Protein AF-A0A5E4D2E0-F1 (afdb_monomer_lite)

Structure (mmCIF, N/CA/C/O backbone):
data_AF-A0A5E4D2E0-F1
#
_entry.id   AF-A0A5E4D2E0-F1
#
loop_
_atom_site.group_PDB
_atom_site.id
_atom_site.type_symbol
_atom_site.label_atom_id
_atom_site.label_alt_id
_atom_site.label_comp_id
_atom_site.label_asym_id
_atom_site.label_entity_id
_atom_site.label_seq_id
_atom_site.pdbx_PDB_ins_code
_atom_site.Cartn_x
_atom_site.Cartn_y
_atom_site.Cartn_z
_atom_site.occupancy
_atom_site.B_iso_or_equiv
_atom_site.auth_seq_id
_atom_site.auth_comp_id
_atom_site.auth_asym_id
_atom_site.auth_atom_id
_atom_site.pdbx_PDB_model_num
ATOM 1 N N . MET A 1 1 ? 2.949 21.584 3.811 1.00 30.19 1 MET A N 1
ATOM 2 C CA . MET A 1 1 ? 1.791 20.760 3.405 1.00 30.19 1 MET A CA 1
ATOM 3 C C . MET A 1 1 ? 2.118 19.321 3.761 1.00 30.19 1 MET A C 1
ATOM 5 O O . MET A 1 1 ? 3.052 18.773 3.193 1.00 30.19 1 MET A O 1
ATOM 9 N N . CYS A 1 2 ? 1.473 18.776 4.795 1.00 32.41 2 CYS A N 1
ATOM 10 C CA . CYS A 1 2 ? 1.727 17.416 5.268 1.00 32.41 2 CYS A CA 1
ATOM 11 C C . CYS A 1 2 ? 0.912 16.450 4.400 1.00 32.41 2 CYS A C 1
ATOM 13 O O . CYS A 1 2 ? -0.289 16.629 4.218 1.00 32.41 2 CYS A O 1
ATOM 15 N N . HIS A 1 3 ? 1.587 15.494 3.782 1.00 46.28 3 HIS A N 1
ATOM 16 C CA . HIS A 1 3 ? 1.021 14.601 2.785 1.00 46.28 3 HIS A CA 1
ATOM 17 C C . HIS A 1 3 ? 0.510 13.334 3.490 1.00 46.28 3 HIS A C 1
ATOM 19 O O . HIS A 1 3 ? 1.278 12.422 3.776 1.00 46.28 3 HIS A O 1
ATOM 25 N N . GLN A 1 4 ? -0.780 13.315 3.816 1.00 52.88 4 GLN A N 1
ATOM 26 C CA . GLN A 1 4 ? -1.454 12.281 4.610 1.00 52.88 4 GLN A CA 1
ATOM 27 C C . GLN A 1 4 ? -2.317 11.372 3.711 1.00 52.88 4 GLN A C 1
ATOM 29 O O . GLN A 1 4 ? -2.907 11.863 2.743 1.00 52.88 4 GLN A O 1
ATOM 34 N N . LEU A 1 5 ? -2.374 10.062 3.993 1.00 51.44 5 LEU A N 1
ATOM 35 C CA . LEU A 1 5 ? -3.279 9.107 3.341 1.00 51.44 5 LEU A CA 1
ATOM 36 C C . LEU A 1 5 ? -4.351 8.680 4.353 1.00 51.44 5 LEU A C 1
ATOM 38 O O . LEU A 1 5 ? -4.153 7.799 5.185 1.00 51.44 5 LEU A O 1
ATOM 42 N N . LEU A 1 6 ? -5.491 9.361 4.304 1.00 54.00 6 LEU A N 1
ATOM 43 C CA . LEU A 1 6 ? -6.639 9.051 5.147 1.00 54.00 6 LEU A CA 1
ATOM 44 C C . LEU A 1 6 ? -7.406 7.863 4.550 1.00 54.00 6 LEU A C 1
ATOM 46 O O . LEU A 1 6 ? -7.863 7.960 3.411 1.00 54.00 6 LEU A O 1
ATOM 50 N N . ILE A 1 7 ? -7.562 6.769 5.301 1.00 53.91 7 ILE A N 1
ATOM 51 C CA . ILE A 1 7 ? -8.455 5.673 4.908 1.00 53.91 7 ILE A CA 1
ATOM 52 C C . ILE A 1 7 ? -9.858 6.054 5.394 1.00 53.91 7 ILE A C 1
ATOM 54 O O . ILE A 1 7 ? -10.156 5.972 6.584 1.00 53.91 7 ILE A O 1
ATOM 58 N N . HIS A 1 8 ? -10.690 6.558 4.480 1.00 46.78 8 HIS A N 1
ATOM 59 C CA . HIS A 1 8 ? -12.103 6.869 4.741 1.00 46.78 8 HIS A CA 1
ATOM 60 C C . HIS A 1 8 ? -12.941 5.589 4.885 1.00 46.78 8 HIS A C 1
ATOM 62 O O . HIS A 1 8 ? -12.574 4.552 4.335 1.00 46.78 8 HIS A O 1
ATOM 68 N N . ARG A 1 9 ? -14.090 5.684 5.573 1.00 43.62 9 ARG A N 1
ATOM 69 C CA . ARG A 1 9 ? -15.147 4.659 5.485 1.00 43.62 9 ARG A CA 1
ATOM 70 C C . ARG A 1 9 ? -15.641 4.571 4.039 1.00 43.62 9 ARG A C 1
ATOM 72 O O . ARG A 1 9 ? -15.845 5.609 3.409 1.00 43.62 9 ARG A O 1
ATOM 79 N N . LEU A 1 10 ? -15.877 3.361 3.535 1.00 40.47 10 LEU A N 1
ATOM 80 C CA . LEU A 1 10 ? -16.512 3.159 2.226 1.00 40.47 10 LEU A CA 1
ATOM 81 C C . LEU A 1 10 ? -18.035 3.385 2.269 1.00 40.47 10 LEU A C 1
ATOM 83 O O . LEU A 1 10 ? -18.680 3.484 1.227 1.00 40.47 10 LEU A O 1
ATOM 87 N N . ASP A 1 11 ? -18.592 3.538 3.465 1.00 35.16 11 ASP A N 1
ATOM 88 C CA . ASP A 1 11 ? -20.017 3.569 3.727 1.00 35.16 11 ASP A CA 1
ATOM 89 C C . ASP A 1 11 ? -20.356 4.487 4.924 1.00 35.16 11 ASP A C 1
ATOM 91 O O . ASP A 1 11 ? -20.121 4.196 6.098 1.00 35.16 11 ASP A O 1
ATOM 95 N N . ASP A 1 12 ? -21.006 5.598 4.572 1.00 41.19 12 ASP A N 1
ATOM 96 C CA . ASP A 1 12 ? -22.090 6.253 5.315 1.00 41.19 12 ASP A CA 1
ATOM 97 C C . ASP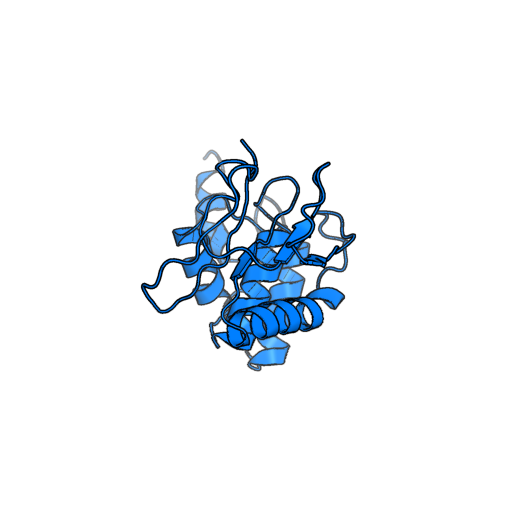 A 1 12 ? -21.846 7.548 6.127 1.00 41.19 12 ASP A C 1
ATOM 99 O O . ASP A 1 12 ? -20.766 7.893 6.604 1.00 41.19 12 ASP A O 1
ATOM 103 N N . SER A 1 13 ? -22.953 8.283 6.245 1.00 33.31 13 SER A N 1
ATOM 104 C CA . SER A 1 13 ? -23.116 9.734 6.119 1.00 33.31 13 SER A CA 1
ATOM 105 C C . SER A 1 13 ? -23.420 10.453 7.447 1.00 33.31 13 SER A C 1
ATOM 107 O O . SER A 1 13 ? -24.126 11.462 7.463 1.00 33.31 13 SER A O 1
ATOM 109 N N . THR A 1 14 ? -22.944 9.948 8.587 1.00 30.62 14 THR A N 1
ATOM 110 C CA . THR A 1 14 ? -23.304 10.486 9.917 1.00 30.62 14 THR A CA 1
ATOM 111 C C . THR A 1 14 ? -22.158 11.272 10.574 1.00 30.62 14 THR A C 1
ATOM 113 O O . THR A 1 14 ? -21.076 10.708 10.742 1.00 30.62 14 THR A O 1
ATOM 116 N N . PRO A 1 15 ? -22.366 12.539 10.993 1.00 29.84 15 PRO A N 1
ATOM 117 C CA . PRO A 1 15 ? -21.316 13.369 11.583 1.00 29.84 15 PRO A CA 1
ATOM 118 C C . PRO A 1 15 ? -21.070 13.048 13.068 1.00 29.84 15 PRO A C 1
ATOM 120 O O . PRO A 1 15 ? -22.007 12.980 13.862 1.00 29.84 15 PRO A O 1
ATOM 123 N N . VAL A 1 16 ? -19.797 12.919 13.451 1.00 37.09 16 VAL A N 1
ATOM 124 C CA . VAL A 1 16 ? -19.327 12.833 14.845 1.00 37.09 16 VAL A CA 1
ATOM 125 C C . VAL A 1 16 ? -18.612 14.145 15.201 1.00 37.09 16 VAL A C 1
ATOM 127 O O . VAL A 1 16 ? -17.871 14.699 14.390 1.00 37.09 16 VAL A O 1
ATOM 130 N N . HIS A 1 17 ? -18.879 14.690 16.390 1.00 32.59 17 HIS A N 1
ATOM 131 C CA . HIS A 1 17 ? -18.356 15.985 16.846 1.00 32.59 17 HIS A CA 1
ATOM 132 C C . HIS A 1 17 ? -16.883 15.895 17.288 1.00 32.59 17 HIS A C 1
ATOM 134 O O . HIS A 1 17 ? -16.560 15.080 18.147 1.00 32.59 17 HIS A O 1
ATOM 140 N N . LEU A 1 18 ? -16.014 16.779 16.770 1.00 37.34 18 LEU A N 1
ATOM 141 C CA . LEU A 1 18 ? -14.628 16.955 17.239 1.00 37.34 18 LEU A CA 1
ATOM 142 C C . LEU A 1 18 ? -14.470 18.147 18.208 1.00 37.34 18 LEU A C 1
ATOM 144 O O . LEU A 1 18 ? -15.172 19.153 18.056 1.00 37.34 18 LEU A O 1
ATOM 148 N N . PRO A 1 19 ? -13.496 18.094 19.139 1.00 37.34 19 PRO A N 1
ATOM 149 C CA . PRO A 1 19 ? -13.071 19.239 19.943 1.00 37.34 19 PRO A CA 1
ATOM 150 C C . PRO A 1 19 ? -12.262 20.270 19.127 1.00 37.34 19 PRO A C 1
ATOM 152 O O . PRO A 1 19 ? -11.568 19.954 18.161 1.00 37.34 19 PRO A O 1
ATOM 155 N N . SER A 1 20 ? -12.338 21.539 19.533 1.00 38.53 20 SER A N 1
ATOM 156 C CA . SER A 1 20 ? -11.907 22.726 18.771 1.00 38.53 20 SER A CA 1
ATOM 157 C C . SER A 1 20 ? -10.389 22.947 18.628 1.00 38.53 20 SER A C 1
ATOM 159 O O . SER A 1 20 ? -9.978 23.976 18.096 1.00 38.53 20 SER A O 1
ATOM 161 N N . SER A 1 21 ? -9.547 22.037 19.122 1.00 40.22 21 SER A N 1
ATOM 162 C CA . SER A 1 21 ? -8.078 22.169 19.180 1.00 40.22 21 SER A CA 1
ATOM 163 C C . SER A 1 21 ? -7.325 21.370 18.105 1.00 40.22 21 SER A C 1
ATOM 165 O O . SER A 1 21 ? -6.094 21.395 18.055 1.00 40.22 21 SER A O 1
ATOM 167 N N . VAL A 1 22 ? -8.049 20.664 17.237 1.00 44.59 22 VAL A N 1
ATOM 168 C CA . VAL A 1 22 ? -7.482 19.776 16.221 1.00 44.59 22 VAL A CA 1
ATOM 169 C C . VAL A 1 22 ? -7.120 20.570 14.945 1.00 44.59 22 VAL A C 1
ATOM 171 O O . VAL A 1 22 ? -7.965 21.312 14.442 1.00 44.59 22 VAL A O 1
ATOM 174 N N . PRO A 1 23 ? -5.894 20.452 14.389 1.00 46.16 23 PRO A N 1
ATOM 175 C CA . PRO A 1 23 ? -5.491 21.095 13.139 1.00 46.16 23 PRO A CA 1
ATOM 176 C C . PRO A 1 23 ? -6.442 20.721 12.001 1.00 46.16 23 PRO A C 1
ATOM 178 O O . PRO A 1 23 ? -6.836 19.565 11.904 1.00 46.16 23 PRO A O 1
ATOM 181 N N . ALA A 1 24 ? -6.726 21.647 11.080 1.00 45.44 24 ALA A N 1
ATOM 182 C CA . ALA A 1 24 ? -7.704 21.471 9.993 1.00 45.44 24 ALA A CA 1
ATOM 183 C C . ALA A 1 24 ? -7.562 20.171 9.158 1.00 45.44 24 ALA A C 1
ATOM 185 O O . ALA A 1 24 ? -8.539 19.711 8.575 1.00 45.44 24 ALA A O 1
ATOM 186 N N . ALA A 1 25 ? -6.366 19.566 9.108 1.00 46.19 25 ALA A N 1
ATOM 187 C CA . ALA A 1 25 ? -6.107 18.280 8.445 1.00 46.19 25 ALA A CA 1
ATOM 188 C C . ALA A 1 25 ? -6.637 17.057 9.225 1.00 46.19 25 ALA A C 1
ATOM 190 O O . ALA A 1 25 ? -7.037 16.068 8.621 1.00 46.19 25 ALA A O 1
ATOM 191 N N . LEU A 1 26 ? -6.667 17.149 10.555 1.00 47.69 26 LEU A N 1
ATOM 192 C CA . LEU A 1 26 ? -7.255 16.177 11.477 1.00 47.69 26 LEU A CA 1
ATOM 193 C C . LEU A 1 26 ? -8.703 16.551 11.855 1.00 47.69 26 LEU A C 1
ATOM 195 O O . LEU A 1 26 ? -9.394 15.755 12.475 1.00 47.69 26 LEU A O 1
ATOM 199 N N . SER A 1 27 ? -9.201 17.726 11.442 1.00 41.69 27 SER A N 1
ATOM 200 C CA . SER A 1 27 ? -10.605 18.143 11.605 1.00 41.69 27 SER A CA 1
ATOM 201 C C .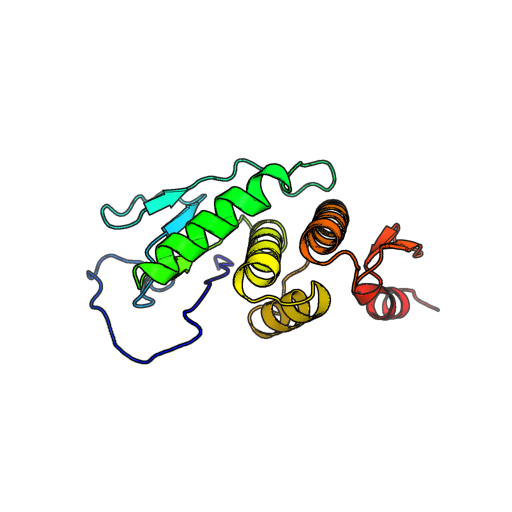 SER A 1 27 ? -11.600 17.369 10.719 1.00 41.69 27 SER A C 1
ATOM 203 O O . SER A 1 27 ? -12.751 17.780 10.580 1.00 41.69 27 SER A O 1
ATOM 205 N N . GLN A 1 28 ? -11.174 16.263 10.098 1.00 42.41 28 GLN A N 1
ATOM 206 C CA . GLN A 1 28 ? -12.066 15.318 9.431 1.00 42.41 28 GLN A CA 1
ATOM 207 C C . GLN A 1 28 ? -12.750 14.456 10.514 1.00 42.41 28 GLN A C 1
ATOM 209 O O . GLN A 1 28 ? -12.050 13.925 11.376 1.00 42.41 28 GLN A O 1
ATOM 214 N N . PRO A 1 29 ? -14.087 14.306 10.492 1.00 37.94 29 PRO A N 1
ATOM 215 C CA . PRO A 1 29 ? -14.906 13.848 11.623 1.00 37.94 29 PRO A CA 1
ATOM 216 C C . PRO A 1 29 ? -14.738 12.390 12.096 1.00 37.94 29 PRO A C 1
ATOM 218 O O . PRO A 1 29 ? -15.630 11.863 12.751 1.00 37.94 29 PRO A O 1
ATOM 221 N N . SER A 1 30 ? -13.636 11.707 11.779 1.00 46.34 30 SER A N 1
ATOM 222 C CA . SER A 1 30 ? -13.556 10.251 11.938 1.00 46.34 30 SER A CA 1
ATOM 223 C C . SER A 1 30 ? -12.182 9.663 12.310 1.00 46.34 30 SER A C 1
ATOM 225 O O . SER A 1 30 ? -12.127 8.482 12.636 1.00 46.34 30 SER A O 1
ATOM 227 N N . VAL A 1 31 ? -11.076 10.417 12.365 1.00 49.69 31 VAL A N 1
ATOM 228 C CA . VAL A 1 31 ? -9.742 9.822 12.637 1.00 49.69 31 VAL A CA 1
ATOM 229 C C . VAL A 1 31 ? -9.610 9.308 14.084 1.00 49.69 31 VAL A C 1
ATOM 231 O O . VAL A 1 31 ? -9.580 10.082 15.029 1.00 49.69 31 VAL A O 1
ATOM 234 N N . THR A 1 32 ? -9.503 7.992 14.251 1.00 48.62 32 THR A N 1
ATOM 235 C CA . THR A 1 32 ? -9.376 7.230 15.510 1.00 48.62 32 THR A CA 1
ATOM 236 C C . THR A 1 32 ? -7.968 6.658 15.720 1.00 48.62 32 THR A C 1
ATOM 238 O O . THR A 1 32 ? -7.559 6.451 16.862 1.00 48.62 32 THR A O 1
ATOM 241 N N . SER A 1 33 ? -7.193 6.431 14.650 1.00 45.12 33 SER A N 1
ATOM 242 C CA . SER A 1 33 ? -5.790 6.014 14.774 1.00 45.12 33 SER A CA 1
ATOM 243 C C . SER A 1 33 ? -4.862 6.735 13.799 1.00 45.12 33 SER A C 1
ATOM 245 O O . SER A 1 33 ? -5.215 6.909 12.636 1.00 45.12 33 SER A O 1
ATOM 247 N N . VAL A 1 34 ? -3.690 7.170 14.272 1.00 49.78 34 VAL A N 1
ATOM 248 C CA . VAL A 1 34 ? -2.661 7.853 13.469 1.00 49.78 34 VAL A CA 1
ATOM 249 C C . VAL A 1 34 ? -1.353 7.067 13.553 1.00 49.78 34 VAL A C 1
ATOM 251 O O . VAL A 1 34 ? -0.848 6.808 14.647 1.00 49.78 34 VAL A O 1
ATOM 254 N N . LEU A 1 35 ? -0.792 6.696 12.397 1.00 51.16 35 LEU A N 1
ATOM 255 C CA . LEU A 1 35 ? 0.532 6.073 12.323 1.00 51.16 35 LEU A CA 1
ATOM 256 C C . LEU A 1 35 ? 1.616 7.152 12.188 1.00 51.16 35 LEU A C 1
ATOM 258 O O . LEU A 1 35 ? 1.789 7.691 11.096 1.00 51.16 35 LEU A O 1
ATOM 262 N N . GLU A 1 36 ? 2.278 7.523 13.292 1.00 49.50 36 GLU A N 1
ATOM 263 C CA . GLU A 1 36 ? 2.847 8.874 13.426 1.00 49.50 36 GLU A CA 1
ATOM 264 C C . GLU A 1 36 ? 4.355 9.063 13.216 1.00 49.50 36 GLU A C 1
ATOM 266 O O . GLU A 1 36 ? 5.176 8.270 13.671 1.00 49.50 36 GLU A O 1
ATOM 271 N N . VAL A 1 37 ? 4.681 10.239 12.662 1.00 39.19 37 VAL A N 1
ATOM 272 C CA . VAL A 1 37 ? 5.775 11.128 13.106 1.00 39.19 37 VAL A CA 1
ATOM 273 C C . VAL A 1 37 ? 5.277 12.590 13.043 1.00 39.19 37 VAL A C 1
ATOM 275 O O . VAL A 1 37 ? 5.434 13.215 11.995 1.00 39.19 37 VAL A O 1
ATOM 278 N N . VAL A 1 38 ? 4.674 13.146 14.112 1.00 41.06 38 VAL A N 1
ATOM 279 C CA . VAL A 1 38 ? 4.513 14.604 14.361 1.00 41.06 38 VAL A CA 1
ATOM 280 C C . VAL A 1 38 ? 4.434 14.891 15.881 1.00 41.06 38 VAL A C 1
ATOM 282 O O . VAL A 1 38 ? 4.094 14.050 16.690 1.00 41.06 38 VAL A O 1
ATOM 285 N N . ASN A 1 39 ? 4.829 16.102 16.275 1.00 37.41 39 ASN A N 1
ATOM 286 C CA . ASN A 1 39 ? 5.137 16.587 17.629 1.00 37.41 39 ASN A CA 1
ATOM 287 C C . ASN A 1 39 ? 3.927 16.904 18.554 1.00 37.41 39 ASN A C 1
ATOM 289 O O . ASN A 1 39 ? 4.060 17.751 19.440 1.00 37.41 39 ASN A O 1
ATOM 293 N N . ALA A 1 40 ? 2.748 16.297 18.367 1.00 46.72 40 ALA A N 1
ATOM 294 C CA . ALA A 1 40 ? 1.577 16.579 19.211 1.00 46.72 40 ALA A CA 1
ATOM 295 C C . ALA A 1 40 ? 0.702 15.335 19.436 1.00 46.72 40 ALA A C 1
ATOM 297 O O . ALA A 1 40 ? 0.030 14.861 18.523 1.00 46.72 40 ALA A O 1
ATOM 298 N N . ILE A 1 41 ? 0.678 14.855 20.682 1.00 54.09 41 ILE A N 1
ATOM 299 C CA . ILE A 1 41 ? -0.189 13.759 21.125 1.00 54.09 41 ILE A CA 1
ATOM 300 C C . ILE A 1 41 ? -1.544 14.355 21.529 1.00 54.09 41 ILE A C 1
ATOM 302 O O . ILE A 1 41 ? -1.602 15.208 22.416 1.00 54.09 41 ILE A O 1
ATOM 306 N N . TYR A 1 42 ? -2.624 13.914 20.888 1.00 62.84 42 TYR A N 1
ATOM 307 C CA . TYR A 1 42 ? -4.002 14.205 21.288 1.00 62.84 42 TYR A CA 1
ATOM 308 C C . TYR A 1 42 ? -4.518 13.059 22.166 1.00 62.84 42 TYR A C 1
ATOM 310 O O . TYR A 1 42 ? -4.374 11.898 21.791 1.00 62.84 42 TYR A O 1
ATOM 318 N N . GLU A 1 43 ? -5.122 13.373 23.317 1.00 58.19 43 GLU A N 1
ATOM 319 C CA . GLU A 1 43 ? -5.550 12.365 24.310 1.00 58.19 43 GLU A CA 1
ATOM 320 C C . GLU A 1 43 ? -6.562 11.346 23.752 1.00 58.19 43 GLU A C 1
ATOM 322 O O . GLU A 1 43 ? -6.556 10.190 24.168 1.00 58.19 43 GLU A O 1
ATOM 327 N N . ASP A 1 44 ? -7.365 11.743 22.760 1.00 72.06 44 ASP A N 1
ATOM 328 C CA . ASP A 1 44 ? -8.420 10.912 22.162 1.00 72.06 44 ASP A CA 1
ATOM 329 C C . ASP A 1 44 ? -7.984 10.142 20.898 1.00 72.06 44 ASP A C 1
ATOM 331 O O . ASP A 1 44 ? -8.811 9.508 20.240 1.00 72.06 44 ASP A O 1
ATOM 335 N N . ILE A 1 45 ? -6.699 10.190 20.521 1.00 71.44 45 ILE A N 1
ATOM 336 C CA . ILE A 1 45 ? -6.177 9.515 19.322 1.00 71.44 45 ILE A CA 1
ATOM 337 C C . ILE A 1 45 ? -5.292 8.336 19.726 1.00 71.44 45 ILE A C 1
ATOM 339 O O . ILE A 1 45 ? -4.376 8.469 20.536 1.00 71.44 45 ILE A O 1
ATOM 343 N N . GLN A 1 46 ? -5.524 7.169 19.117 1.00 76.06 46 GLN A N 1
ATOM 344 C CA . GLN A 1 46 ? -4.636 6.021 19.289 1.00 76.06 46 GLN A CA 1
ATOM 345 C C . GLN A 1 46 ? -3.483 6.068 18.293 1.00 76.06 46 GLN A C 1
ATOM 347 O O . GLN A 1 46 ? -3.673 6.021 17.076 1.00 76.06 46 GLN A O 1
ATOM 352 N N . TYR A 1 47 ? -2.266 6.088 18.815 1.00 76.69 47 TYR A N 1
ATOM 353 C CA . TYR A 1 47 ? -1.063 6.137 18.001 1.00 76.69 47 TYR A CA 1
ATOM 354 C C . TYR A 1 47 ? -0.449 4.752 17.862 1.00 76.69 47 TYR A C 1
ATOM 356 O O . TYR A 1 47 ? -0.335 3.994 18.822 1.00 76.69 47 TYR A O 1
ATOM 364 N N . THR A 1 48 ? -0.033 4.419 16.650 1.00 81.62 48 THR A N 1
ATOM 365 C CA . THR A 1 48 ? 0.775 3.229 16.369 1.00 81.62 48 THR A CA 1
ATOM 366 C C . THR A 1 48 ? 1.996 3.689 15.581 1.00 81.62 48 THR A C 1
ATOM 368 O O . THR A 1 48 ? 1.934 4.687 14.871 1.00 81.62 48 THR A O 1
ATOM 371 N N . GLN A 1 49 ? 3.140 3.028 15.723 1.00 82.25 49 GLN A N 1
ATOM 372 C CA . GLN A 1 49 ? 4.339 3.378 14.960 1.00 82.25 49 GLN A CA 1
ATOM 373 C C . GLN A 1 49 ? 4.877 2.146 14.250 1.00 82.25 49 GLN A C 1
ATOM 375 O O . GLN A 1 49 ? 4.990 1.076 14.841 1.00 82.25 49 GLN A O 1
ATOM 380 N N . VAL A 1 50 ? 5.222 2.329 12.977 1.00 84.31 50 VAL A N 1
ATOM 381 C CA . VAL A 1 50 ? 5.935 1.344 12.162 1.00 84.31 50 VAL A CA 1
ATOM 382 C C . VAL A 1 50 ? 7.317 1.933 11.882 1.00 84.31 50 VAL A C 1
ATOM 384 O O . VAL A 1 50 ? 7.432 2.824 11.035 1.00 84.31 50 VAL A O 1
ATOM 387 N N . PRO A 1 51 ? 8.361 1.520 12.623 1.00 85.88 51 PRO A N 1
ATOM 388 C CA . PRO A 1 51 ? 9.684 2.138 12.567 1.00 85.88 51 PRO A CA 1
ATOM 389 C C . PRO A 1 51 ? 10.487 1.627 11.361 1.00 85.88 51 PRO A C 1
ATOM 391 O O . PRO A 1 51 ? 11.529 0.994 11.510 1.00 85.88 51 PRO A O 1
ATOM 394 N N . VAL A 1 52 ? 9.989 1.897 10.154 1.00 86.25 52 VAL A N 1
ATOM 395 C CA . VAL A 1 52 ? 10.564 1.412 8.893 1.00 86.25 52 VAL A CA 1
ATOM 396 C C . VAL A 1 52 ? 10.947 2.596 8.008 1.00 86.25 52 VAL A C 1
ATOM 398 O O . VAL A 1 52 ? 10.148 3.505 7.772 1.00 86.25 52 VAL A O 1
ATOM 401 N N . ALA A 1 53 ? 12.187 2.592 7.516 1.00 87.94 53 ALA A N 1
ATOM 402 C CA . ALA A 1 53 ? 12.668 3.600 6.580 1.00 87.94 53 ALA A CA 1
ATOM 403 C C . ALA A 1 53 ? 12.072 3.385 5.179 1.00 87.94 53 ALA A C 1
ATOM 405 O O . ALA A 1 53 ? 11.781 2.262 4.775 1.00 87.94 53 ALA A O 1
ATOM 406 N N . ASP A 1 54 ? 11.931 4.461 4.403 1.00 91.56 54 ASP A N 1
ATOM 407 C CA . ASP A 1 54 ? 11.533 4.362 2.995 1.00 91.56 54 ASP A CA 1
ATOM 408 C C . ASP A 1 54 ? 12.740 3.989 2.123 1.00 91.56 54 ASP A C 1
ATOM 410 O O . ASP A 1 54 ? 13.315 4.826 1.427 1.00 91.56 54 ASP A O 1
ATOM 414 N N . ALA A 1 55 ? 13.169 2.732 2.218 1.00 92.44 55 ALA A N 1
ATOM 415 C CA . ALA A 1 55 ? 14.260 2.186 1.425 1.00 92.44 55 ALA A CA 1
ATOM 416 C C . ALA A 1 55 ? 13.878 0.809 0.859 1.00 92.44 55 ALA A C 1
ATOM 418 O O . ALA A 1 55 ? 13.252 0.027 1.572 1.00 92.44 55 ALA A O 1
ATOM 419 N N . PRO A 1 56 ? 14.312 0.455 -0.367 1.00 93.75 56 PRO A N 1
ATOM 420 C CA . PRO A 1 56 ? 14.004 -0.848 -0.966 1.00 93.75 56 PRO A CA 1
ATOM 421 C C . PRO A 1 56 ? 14.450 -2.065 -0.145 1.00 93.75 56 PRO A C 1
ATOM 423 O O . PRO A 1 56 ? 13.860 -3.126 -0.263 1.00 93.75 56 PRO A O 1
ATOM 426 N N . ILE A 1 57 ? 15.481 -1.915 0.691 1.00 94.62 57 ILE A N 1
ATOM 427 C CA . ILE A 1 57 ? 15.997 -2.987 1.558 1.00 94.62 57 ILE A CA 1
ATOM 428 C C . ILE A 1 57 ? 15.251 -3.101 2.898 1.00 94.62 57 ILE A C 1
ATOM 430 O O . ILE A 1 57 ? 15.594 -3.929 3.731 1.00 94.62 57 ILE A O 1
ATOM 434 N N . SER A 1 58 ? 14.299 -2.207 3.170 1.00 92.69 58 SER A N 1
ATOM 435 C CA . SER A 1 58 ? 13.571 -2.209 4.437 1.00 92.69 58 SER A CA 1
ATOM 436 C C . SER A 1 58 ? 12.447 -3.242 4.427 1.00 92.69 58 SER A C 1
ATOM 438 O O . SER A 1 58 ? 11.661 -3.296 3.483 1.00 92.69 58 SER A O 1
ATOM 440 N N . GLU A 1 59 ? 12.341 -4.018 5.503 1.00 93.75 59 GLU A N 1
ATOM 441 C CA . GLU A 1 59 ? 11.306 -5.040 5.681 1.00 93.75 59 GLU A CA 1
ATOM 442 C C . GLU A 1 59 ? 10.018 -4.400 6.219 1.00 93.75 59 GLU A C 1
ATOM 444 O O . GLU A 1 59 ? 9.854 -4.193 7.422 1.00 93.75 59 GLU A O 1
ATOM 449 N N . LEU A 1 60 ? 9.110 -4.022 5.313 1.00 94.75 60 LEU A N 1
ATOM 450 C CA . LEU A 1 60 ? 7.780 -3.514 5.668 1.00 94.75 60 LEU A CA 1
ATOM 451 C C . LEU A 1 60 ? 6.733 -4.639 5.702 1.00 94.75 60 LEU A C 1
ATOM 453 O O . LEU A 1 60 ? 5.697 -4.488 6.348 1.00 94.75 60 LEU A O 1
ATOM 457 N N . TYR A 1 61 ? 7.024 -5.761 5.043 1.00 97.81 61 TYR A N 1
ATOM 458 C CA . TYR A 1 61 ? 6.177 -6.945 4.937 1.00 97.81 61 TYR A CA 1
ATOM 459 C C . TYR A 1 61 ? 5.709 -7.469 6.300 1.00 97.81 61 TYR A C 1
ATOM 461 O O . TYR A 1 61 ? 4.526 -7.754 6.471 1.00 97.81 61 TYR A O 1
ATOM 469 N N . ASP A 1 62 ? 6.599 -7.497 7.297 1.00 95.88 62 ASP A N 1
ATOM 470 C CA . ASP A 1 62 ? 6.290 -7.939 8.667 1.00 95.88 62 ASP A CA 1
ATOM 471 C C . ASP A 1 62 ? 5.165 -7.123 9.332 1.00 95.88 62 ASP A C 1
ATOM 473 O O . ASP A 1 62 ? 4.542 -7.568 10.297 1.00 95.88 62 ASP A O 1
ATOM 477 N N . PHE A 1 63 ? 4.875 -5.927 8.809 1.00 96.12 63 PHE A N 1
ATOM 478 C CA . PHE A 1 63 ? 3.820 -5.045 9.295 1.00 96.12 63 PHE A CA 1
ATOM 479 C C . PHE A 1 63 ? 2.528 -5.125 8.479 1.00 96.12 63 PHE A C 1
ATOM 481 O O . PHE A 1 63 ? 1.536 -4.535 8.901 1.00 96.12 63 PHE A O 1
ATOM 488 N N . PHE A 1 64 ? 2.490 -5.838 7.350 1.00 97.81 64 PHE A N 1
ATOM 489 C CA . PHE A 1 64 ? 1.299 -5.893 6.496 1.00 97.81 64 PHE A CA 1
ATOM 490 C C . PHE A 1 64 ? 0.091 -6.454 7.243 1.00 97.81 64 PHE A C 1
ATOM 492 O O . PHE A 1 64 ? -0.924 -5.767 7.345 1.00 97.81 64 PHE A O 1
ATOM 499 N N . ASP A 1 65 ? 0.214 -7.649 7.826 1.00 98.25 65 ASP A N 1
ATOM 500 C CA . ASP A 1 65 ? -0.884 -8.264 8.574 1.00 98.25 65 ASP A CA 1
ATOM 501 C C . ASP A 1 65 ? -1.233 -7.494 9.858 1.00 98.25 65 ASP A C 1
ATOM 503 O O . ASP A 1 65 ? -2.393 -7.102 9.990 1.00 98.25 65 ASP A O 1
ATOM 507 N N . PRO A 1 66 ? -0.288 -7.184 10.774 1.00 96.31 66 PRO A N 1
ATOM 508 C CA . PRO A 1 66 ? -0.627 -6.485 12.014 1.00 96.31 66 PRO A CA 1
ATOM 509 C C . PRO A 1 66 ? -1.286 -5.120 11.790 1.00 96.31 66 PRO A C 1
ATOM 511 O O . PRO A 1 66 ? -2.208 -4.749 12.517 1.00 96.31 66 PRO A O 1
ATOM 514 N N . ILE A 1 67 ? -0.830 -4.362 10.787 1.00 94.06 67 ILE A N 1
ATOM 515 C CA . ILE A 1 67 ? -1.382 -3.036 10.503 1.00 94.06 67 ILE A CA 1
ATOM 516 C C . ILE A 1 67 ? -2.7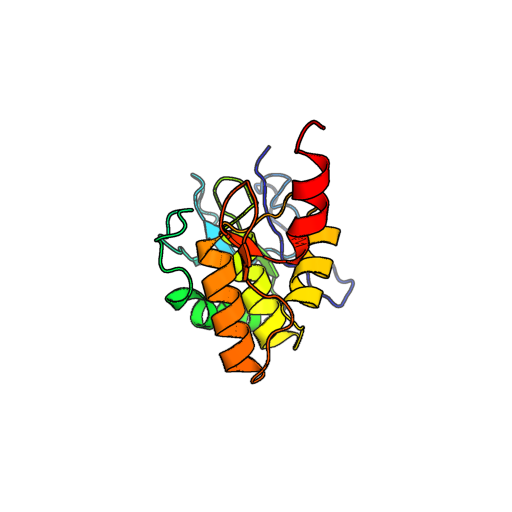14 -3.137 9.768 1.00 94.06 67 ILE A C 1
ATOM 518 O O . ILE A 1 67 ? -3.632 -2.396 10.117 1.00 94.06 67 ILE A O 1
ATOM 522 N N . ALA A 1 68 ? -2.860 -4.049 8.802 1.00 96.25 68 ALA A N 1
ATOM 523 C CA . ALA A 1 68 ? -4.149 -4.281 8.157 1.00 96.25 68 ALA A CA 1
ATOM 524 C C . ALA A 1 68 ? -5.215 -4.690 9.186 1.00 96.25 68 ALA A C 1
ATOM 526 O O . ALA A 1 68 ? -6.312 -4.131 9.182 1.00 96.25 68 ALA A O 1
ATOM 527 N N . ASP A 1 69 ? -4.873 -5.599 10.104 1.00 96.31 69 ASP A N 1
ATOM 528 C CA . ASP A 1 69 ? -5.774 -6.086 11.155 1.00 96.31 69 ASP A CA 1
ATOM 529 C C . ASP A 1 69 ? -6.160 -4.963 12.117 1.00 96.31 69 ASP A C 1
ATOM 531 O O . ASP A 1 69 ? -7.326 -4.829 12.498 1.00 96.31 69 ASP A O 1
ATOM 535 N N . HIS A 1 70 ? -5.199 -4.107 12.476 1.00 89.81 70 HIS A N 1
ATOM 536 C CA . HIS A 1 70 ? -5.458 -2.933 13.303 1.00 89.81 70 HIS A CA 1
ATOM 537 C C . HIS A 1 70 ? -6.409 -1.951 12.612 1.00 89.81 70 HIS A C 1
ATOM 539 O O . HIS A 1 70 ? -7.407 -1.558 13.220 1.00 89.81 70 HIS A O 1
ATOM 545 N N . ILE A 1 71 ? -6.154 -1.603 11.342 1.00 88.94 71 ILE A N 1
ATOM 546 C CA . ILE A 1 71 ? -7.024 -0.718 10.547 1.00 88.94 71 ILE A CA 1
ATOM 547 C C . ILE A 1 71 ? -8.446 -1.279 10.506 1.00 88.94 71 ILE A C 1
ATOM 549 O O . ILE A 1 71 ? -9.393 -0.551 10.809 1.00 88.94 71 ILE A O 1
ATOM 553 N N . HIS A 1 72 ? -8.591 -2.569 10.201 1.00 93.62 72 HIS A N 1
ATOM 554 C CA . HIS A 1 72 ? -9.898 -3.212 10.152 1.00 93.62 72 HIS A CA 1
ATOM 555 C C . HIS A 1 72 ? -10.584 -3.221 11.524 1.00 93.62 72 HIS A C 1
ATOM 557 O O . HIS A 1 72 ? -11.775 -2.952 11.634 1.00 93.62 72 HIS A O 1
ATOM 563 N N . SER A 1 73 ? -9.842 -3.451 12.612 1.00 90.88 73 SER A N 1
ATOM 564 C CA . SER A 1 73 ? -10.411 -3.411 13.965 1.00 90.88 73 SER A CA 1
ATOM 565 C C . SER A 1 73 ? -10.971 -2.032 14.340 1.00 90.88 73 SER A C 1
ATOM 567 O O . SER A 1 73 ? -11.965 -1.945 15.067 1.00 90.88 73 SER A O 1
ATOM 569 N N . VAL A 1 74 ? -10.348 -0.956 13.843 1.00 85.75 74 VAL A N 1
ATOM 570 C CA . VAL A 1 74 ? -10.814 0.424 14.015 1.00 85.75 74 VAL A CA 1
ATOM 571 C C . VAL A 1 74 ? -12.069 0.663 13.177 1.00 85.75 74 VAL A C 1
ATOM 573 O O . VAL A 1 74 ? -13.054 1.181 13.702 1.00 85.75 74 VAL A O 1
ATOM 576 N N . GLU A 1 75 ? -12.072 0.228 11.916 1.00 85.75 75 GLU A N 1
ATOM 577 C CA . GLU A 1 75 ? -13.232 0.297 11.018 1.00 85.75 75 GLU A CA 1
ATOM 578 C C . GLU A 1 75 ? -14.455 -0.430 11.605 1.00 85.75 75 GLU A C 1
ATOM 580 O O . GLU A 1 75 ? -15.536 0.153 11.696 1.00 85.75 75 GLU A O 1
ATOM 585 N N . MET A 1 76 ? -14.277 -1.652 12.122 1.00 87.44 76 MET A N 1
ATOM 586 C CA . MET A 1 76 ? -15.340 -2.444 12.762 1.00 87.44 76 MET A CA 1
ATOM 587 C C . MET A 1 76 ? -15.931 -1.774 14.010 1.00 87.44 76 MET A C 1
ATOM 589 O O . MET A 1 76 ? -17.081 -2.024 14.374 1.00 87.44 76 MET A O 1
ATOM 593 N N . LYS A 1 77 ? -15.160 -0.900 14.664 1.00 86.56 77 LYS A N 1
ATOM 594 C CA . LYS A 1 77 ? -15.603 -0.061 15.789 1.00 86.56 77 LYS A CA 1
ATOM 595 C C . LYS A 1 77 ? -16.111 1.303 15.340 1.00 86.56 77 LYS A C 1
ATOM 597 O O . LYS A 1 77 ? -16.243 2.195 16.174 1.00 86.56 77 LYS A O 1
ATOM 602 N N . GLN A 1 78 ? -16.391 1.474 14.048 1.00 82.00 78 GLN A N 1
ATOM 603 C CA . GLN A 1 78 ? -16.898 2.720 13.483 1.00 82.00 78 GLN A CA 1
ATOM 604 C C . GLN A 1 78 ? -15.898 3.885 13.625 1.00 82.00 78 GLN A C 1
ATOM 606 O O . GLN A 1 78 ? -16.283 5.049 13.529 1.00 82.00 78 GLN A O 1
ATOM 611 N N . GLY A 1 79 ? -14.611 3.591 13.802 1.00 78.62 79 GLY A N 1
ATOM 612 C CA . GLY A 1 79 ? -13.536 4.574 13.730 1.00 78.62 79 GLY A CA 1
ATOM 613 C C . GLY A 1 79 ? -13.007 4.757 12.307 1.00 78.62 79 GLY A C 1
ATOM 614 O O . GLY A 1 79 ? -13.492 4.146 11.354 1.00 78.62 79 GLY A O 1
ATOM 615 N N . CYS A 1 80 ? -11.982 5.589 12.154 1.00 80.62 80 CYS A N 1
ATOM 616 C CA . CYS A 1 80 ? -11.203 5.692 10.918 1.00 80.62 80 CYS A CA 1
ATOM 617 C C . CYS A 1 80 ? -9.707 5.763 11.225 1.00 80.62 80 CYS A C 1
ATOM 619 O O . CYS A 1 80 ? -9.282 6.205 12.289 1.00 80.62 80 CYS A O 1
ATOM 621 N N . THR A 1 81 ? -8.887 5.294 10.293 1.00 82.38 81 THR A N 1
ATOM 622 C CA . THR A 1 81 ? -7.435 5.281 10.457 1.00 82.38 81 THR A CA 1
ATOM 623 C C . THR A 1 81 ? -6.792 6.229 9.457 1.00 82.38 81 THR A C 1
ATOM 625 O O . THR A 1 81 ? -7.041 6.175 8.252 1.00 82.38 81 THR A O 1
ATOM 628 N N . LEU A 1 82 ? -5.925 7.096 9.964 1.00 85.00 82 LEU A N 1
ATOM 629 C CA . LEU A 1 82 ? -5.023 7.908 9.174 1.00 85.00 82 LEU A CA 1
ATOM 630 C C . LEU A 1 82 ? -3.665 7.206 9.080 1.00 85.00 82 LEU A C 1
ATOM 632 O O . LEU A 1 82 ? -2.920 7.115 10.058 1.00 85.00 82 LEU A O 1
ATOM 636 N N . LEU A 1 83 ? -3.304 6.781 7.871 1.00 83.06 83 LEU A N 1
ATOM 637 C CA . LEU A 1 83 ? -1.945 6.357 7.568 1.00 83.06 83 LEU A CA 1
ATOM 638 C C . LEU A 1 83 ? -1.142 7.547 7.058 1.00 83.06 83 LEU A C 1
ATOM 640 O O . LEU A 1 83 ? -1.521 8.241 6.111 1.00 83.06 83 LEU A O 1
ATOM 644 N N . HIS A 1 84 ? 0.030 7.772 7.633 1.00 79.19 84 HIS A N 1
ATOM 645 C CA . HIS A 1 84 ? 0.958 8.722 7.052 1.00 79.19 84 HIS A CA 1
ATOM 646 C C . HIS A 1 84 ? 2.399 8.244 7.163 1.00 79.19 84 HIS A C 1
ATOM 648 O O . HIS A 1 84 ? 2.736 7.298 7.862 1.00 79.19 84 HIS A O 1
ATOM 654 N N . CYS A 1 85 ? 3.248 8.871 6.364 1.00 81.06 85 CYS A N 1
ATOM 655 C CA . CYS A 1 85 ? 4.696 8.764 6.463 1.00 81.06 85 CYS A CA 1
ATOM 656 C C . CYS A 1 85 ? 5.275 10.157 6.175 1.00 81.06 85 CYS A C 1
ATOM 658 O O . CYS A 1 85 ? 4.522 11.133 6.154 1.00 81.06 85 CYS A O 1
ATOM 660 N N . ALA A 1 86 ? 6.581 10.275 5.926 1.00 78.88 86 ALA A N 1
ATOM 661 C CA . ALA A 1 86 ? 7.211 11.573 5.670 1.00 78.88 86 ALA A CA 1
ATOM 662 C C . ALA A 1 86 ? 6.572 12.341 4.491 1.00 78.88 86 ALA A C 1
ATOM 664 O O . ALA A 1 86 ? 6.313 13.539 4.593 1.00 78.88 86 ALA A O 1
ATOM 665 N N . ALA A 1 87 ? 6.290 11.648 3.381 1.00 81.69 87 ALA A N 1
ATOM 666 C CA . ALA A 1 87 ? 5.792 12.262 2.146 1.00 81.69 87 ALA A CA 1
ATOM 667 C C . ALA A 1 87 ? 4.420 11.749 1.684 1.00 81.69 87 ALA A C 1
ATOM 669 O O . ALA A 1 87 ? 3.897 12.246 0.691 1.00 81.69 87 ALA A O 1
ATOM 670 N N . GLY A 1 88 ? 3.832 10.747 2.346 1.00 82.50 88 GLY A N 1
ATOM 671 C CA . GLY A 1 88 ? 2.562 10.153 1.905 1.00 82.50 88 GLY A CA 1
ATOM 672 C C . GLY A 1 88 ? 2.612 9.575 0.485 1.00 82.50 88 GLY A C 1
ATOM 673 O O . GLY A 1 88 ? 1.627 9.691 -0.245 1.00 82.50 88 GLY A O 1
ATOM 674 N N . VAL A 1 89 ? 3.779 9.054 0.080 1.00 89.38 89 VAL A N 1
ATOM 675 C CA . VAL A 1 89 ? 4.070 8.533 -1.270 1.00 89.38 89 VAL A CA 1
ATOM 676 C C . VAL A 1 89 ? 4.313 7.022 -1.247 1.00 89.38 89 VAL A C 1
ATOM 678 O O . VAL A 1 89 ? 3.738 6.318 -2.072 1.00 89.38 89 VAL A O 1
ATOM 681 N N . SER A 1 90 ? 5.135 6.531 -0.310 1.00 93.25 90 SER A N 1
ATOM 682 C CA . SER A 1 90 ? 5.662 5.157 -0.331 1.00 93.25 90 SER A CA 1
ATOM 683 C C . SER A 1 90 ? 5.178 4.298 0.848 1.00 93.25 90 SER A C 1
ATOM 685 O O . SER A 1 90 ? 4.214 3.557 0.669 1.00 93.25 90 SER A O 1
ATOM 687 N N . CYS A 1 91 ? 5.749 4.407 2.062 1.00 93.38 91 CYS A N 1
ATOM 688 C CA . CYS A 1 91 ? 5.413 3.490 3.176 1.00 93.38 91 CYS A CA 1
ATOM 689 C C . CYS A 1 91 ? 3.911 3.446 3.516 1.00 93.38 91 CYS A C 1
ATOM 691 O O . CYS A 1 91 ? 3.312 2.376 3.564 1.00 93.38 91 CYS A O 1
ATOM 693 N N . SER A 1 92 ? 3.280 4.611 3.716 1.00 91.75 92 SER A N 1
ATOM 694 C CA . SER A 1 92 ? 1.845 4.684 4.050 1.00 91.75 92 SER A CA 1
ATOM 695 C C . SER A 1 92 ? 0.950 4.181 2.919 1.00 91.75 92 SER A C 1
ATOM 697 O O . SER A 1 92 ? -0.046 3.517 3.187 1.00 91.75 92 SER A O 1
ATOM 699 N N . ALA A 1 93 ? 1.324 4.443 1.662 1.00 94.94 93 ALA A N 1
ATOM 700 C CA . ALA A 1 93 ? 0.629 3.886 0.508 1.00 94.94 93 ALA A CA 1
ATOM 701 C C . ALA A 1 93 ? 0.750 2.359 0.483 1.00 94.94 93 ALA A C 1
ATOM 703 O O . ALA A 1 93 ? -0.252 1.681 0.325 1.00 94.94 93 ALA A O 1
ATOM 704 N N . THR A 1 94 ? 1.945 1.820 0.723 1.00 97.62 94 THR A N 1
ATOM 705 C CA . THR A 1 94 ? 2.205 0.371 0.746 1.00 97.62 94 THR A CA 1
ATOM 706 C C . THR A 1 94 ? 1.329 -0.342 1.778 1.00 97.62 94 THR A C 1
ATOM 708 O O . THR A 1 94 ? 0.653 -1.308 1.440 1.00 97.62 94 THR A O 1
ATOM 711 N N . LEU A 1 95 ? 1.257 0.177 3.008 1.00 97.25 95 LEU A N 1
ATOM 712 C CA . LEU A 1 95 ? 0.390 -0.380 4.056 1.00 97.25 95 LEU A CA 1
ATOM 713 C C . LEU A 1 95 ? -1.104 -0.276 3.702 1.00 97.25 95 LEU A C 1
ATOM 715 O O . LEU A 1 95 ? -1.871 -1.190 3.994 1.00 97.25 95 LEU A O 1
ATOM 719 N N . CYS A 1 96 ? -1.521 0.801 3.030 1.00 96.81 96 CYS A N 1
ATOM 720 C CA . CYS A 1 96 ? -2.890 0.933 2.530 1.00 96.81 96 CYS A CA 1
ATOM 721 C C . CYS A 1 96 ? -3.215 -0.115 1.454 1.00 96.81 96 CYS A C 1
ATOM 723 O O . CYS A 1 96 ? -4.276 -0.729 1.508 1.00 96.81 96 CYS A O 1
ATOM 725 N N . LEU A 1 97 ? -2.292 -0.374 0.521 1.00 98.31 97 LEU A N 1
ATOM 726 C CA . LEU A 1 97 ? -2.462 -1.414 -0.498 1.00 98.31 97 LEU A CA 1
ATOM 727 C C . LEU A 1 97 ? -2.586 -2.805 0.132 1.00 98.31 97 LEU A C 1
ATOM 729 O O . LEU A 1 97 ? -3.482 -3.556 -0.244 1.00 98.31 97 LEU A O 1
ATOM 733 N N . ALA A 1 98 ? -1.742 -3.123 1.119 1.00 98.50 98 ALA A N 1
ATOM 734 C CA . ALA A 1 98 ? -1.831 -4.377 1.867 1.00 98.50 98 ALA A CA 1
ATOM 735 C C . ALA A 1 98 ? -3.203 -4.545 2.546 1.00 98.50 98 ALA A C 1
ATOM 737 O O . ALA A 1 98 ? -3.841 -5.588 2.401 1.00 98.50 98 ALA A O 1
ATOM 738 N N . TYR A 1 99 ? -3.700 -3.494 3.206 1.00 98.12 99 TYR A N 1
ATOM 739 C CA . TYR A 1 99 ? -5.027 -3.485 3.826 1.00 98.12 99 TYR A CA 1
ATOM 740 C C . TYR A 1 99 ? -6.163 -3.725 2.818 1.00 98.12 99 TYR A C 1
ATOM 742 O O . TYR A 1 99 ? -7.027 -4.570 3.054 1.00 98.12 99 TYR A O 1
ATOM 750 N N . LEU A 1 100 ? -6.154 -3.023 1.681 1.00 98.31 100 LEU A N 1
ATOM 751 C CA . LEU A 1 100 ? -7.181 -3.169 0.643 1.00 98.31 100 LEU A CA 1
ATOM 752 C C . LEU A 1 100 ? -7.182 -4.569 0.022 1.00 98.31 100 LEU A C 1
ATOM 754 O O . LEU A 1 100 ? -8.247 -5.127 -0.234 1.00 98.31 100 LEU A O 1
ATOM 758 N N . MET A 1 101 ? -6.009 -5.171 -0.183 1.00 98.75 101 MET A N 1
ATOM 759 C CA . MET A 1 101 ? -5.951 -6.563 -0.627 1.00 98.75 101 MET A CA 1
ATOM 760 C C . MET A 1 101 ? -6.562 -7.495 0.426 1.00 98.75 101 MET A C 1
ATOM 762 O O . MET A 1 101 ? -7.475 -8.256 0.112 1.00 98.75 101 MET A O 1
ATOM 766 N N . LYS A 1 102 ? -6.123 -7.402 1.687 1.00 98.56 102 LYS A N 1
ATOM 767 C CA . LYS A 1 102 ? -6.553 -8.328 2.745 1.00 98.56 102 LYS A CA 1
ATOM 768 C C . LYS A 1 102 ? -8.046 -8.230 3.068 1.00 98.56 102 LYS A C 1
ATOM 770 O O . LYS A 1 102 ? -8.722 -9.253 3.130 1.00 98.56 102 LYS A O 1
ATOM 775 N N . TYR A 1 103 ? -8.553 -7.019 3.292 1.00 98.31 103 TYR A N 1
ATOM 776 C CA . TYR A 1 103 ? -9.894 -6.804 3.852 1.00 98.31 103 TYR A CA 1
ATOM 777 C C . TYR A 1 103 ? -10.943 -6.359 2.835 1.00 98.31 103 TYR A C 1
ATOM 779 O O . TYR A 1 103 ? -12.133 -6.519 3.093 1.00 98.31 103 TYR A O 1
ATOM 787 N N . HIS A 1 104 ? -10.523 -5.874 1.663 1.00 96.25 104 HIS A N 1
ATOM 788 C CA . HIS A 1 104 ? -11.432 -5.495 0.571 1.00 96.25 104 HIS A CA 1
ATOM 789 C C . HIS A 1 104 ? -11.341 -6.439 -0.632 1.00 96.25 104 HIS A C 1
ATOM 791 O O . HIS A 1 104 ? -11.963 -6.182 -1.661 1.00 96.25 104 HIS A O 1
ATOM 797 N N . ALA A 1 105 ? -10.585 -7.539 -0.507 1.00 97.38 105 ALA A N 1
ATOM 798 C CA . ALA A 1 105 ? -10.414 -8.575 -1.529 1.00 97.38 105 ALA A CA 1
ATOM 799 C C . ALA A 1 105 ? -10.016 -8.024 -2.914 1.00 97.38 105 ALA A C 1
ATOM 801 O O . ALA A 1 105 ? -10.353 -8.601 -3.951 1.00 97.38 105 ALA A O 1
ATOM 802 N N . MET A 1 106 ? -9.315 -6.889 -2.936 1.00 98.50 106 MET A N 1
ATOM 803 C CA . MET A 1 106 ? -8.831 -6.275 -4.167 1.00 98.50 106 MET A CA 1
ATOM 804 C C . MET A 1 106 ? -7.574 -6.995 -4.655 1.00 98.50 106 MET A C 1
ATOM 806 O O . MET A 1 106 ? -6.732 -7.386 -3.850 1.00 98.50 106 MET A O 1
ATOM 810 N N . SER A 1 107 ? -7.401 -7.118 -5.975 1.00 98.75 107 SER A N 1
ATOM 811 C CA . SER A 1 107 ? -6.073 -7.422 -6.519 1.00 98.75 107 SER A CA 1
ATOM 812 C C . SER A 1 107 ? -5.110 -6.268 -6.218 1.00 98.75 107 SER A C 1
ATOM 814 O O . SER A 1 107 ? -5.543 -5.135 -5.979 1.00 98.75 107 SER A O 1
ATOM 816 N N . LEU A 1 108 ? -3.799 -6.506 -6.280 1.00 98.75 108 LEU A N 1
ATOM 817 C CA . LEU A 1 108 ? -2.807 -5.447 -6.080 1.00 98.75 108 LEU A CA 1
ATOM 818 C C . LEU A 1 108 ? -2.978 -4.316 -7.107 1.00 98.75 108 LEU A C 1
ATOM 820 O O . LEU A 1 108 ? -2.815 -3.138 -6.780 1.00 98.75 108 LEU A O 1
ATOM 824 N N . LEU A 1 109 ? -3.362 -4.663 -8.340 1.00 98.62 109 LEU A N 1
ATOM 825 C CA . LEU A 1 109 ? -3.654 -3.698 -9.398 1.00 98.62 109 LEU A CA 1
ATOM 826 C C . LEU A 1 109 ? -4.877 -2.833 -9.071 1.00 98.62 109 LEU A C 1
ATOM 828 O O . LEU A 1 109 ? -4.821 -1.611 -9.243 1.00 98.62 109 LEU A O 1
ATOM 832 N N . ASP A 1 110 ? -5.960 -3.438 -8.584 1.00 98.38 110 ASP A N 1
ATOM 833 C CA . ASP A 1 110 ? -7.186 -2.716 -8.225 1.00 98.38 110 ASP A CA 1
ATOM 834 C C . ASP A 1 110 ? -6.958 -1.821 -7.003 1.00 98.38 110 ASP A C 1
ATOM 836 O O . ASP A 1 110 ? -7.293 -0.635 -7.035 1.00 98.38 110 ASP A O 1
ATOM 840 N N . ALA A 1 111 ? -6.292 -2.350 -5.970 1.00 98.50 111 ALA A N 1
ATOM 841 C CA . ALA A 1 111 ? -5.912 -1.598 -4.778 1.00 98.50 111 ALA A CA 1
ATOM 842 C C . ALA A 1 111 ? -5.041 -0.386 -5.143 1.00 98.50 111 ALA A C 1
ATOM 844 O O . ALA A 1 111 ? -5.281 0.730 -4.668 1.00 98.50 111 ALA A O 1
ATOM 845 N N . HIS A 1 112 ? -4.055 -0.572 -6.030 1.00 98.25 112 HIS A N 1
ATOM 846 C CA . HIS A 1 112 ? -3.206 0.519 -6.504 1.00 98.25 112 HIS A CA 1
ATOM 847 C C . HIS A 1 112 ? -4.000 1.546 -7.304 1.00 98.25 112 HIS A C 1
ATOM 849 O O . HIS A 1 112 ? -3.866 2.744 -7.058 1.00 98.25 112 HIS A O 1
ATOM 855 N N . THR A 1 113 ? -4.848 1.100 -8.228 1.00 97.44 113 THR A N 1
ATOM 856 C CA . THR A 1 113 ? -5.671 1.985 -9.061 1.00 97.44 113 THR A CA 1
ATOM 857 C C . THR A 1 113 ? -6.601 2.841 -8.204 1.00 97.44 113 THR A C 1
ATOM 859 O O . THR A 1 113 ? -6.646 4.062 -8.376 1.00 97.44 113 THR A O 1
ATOM 862 N N . TRP A 1 114 ? -7.278 2.231 -7.229 1.00 95.50 114 TRP A N 1
ATOM 863 C CA . TRP A 1 114 ? -8.140 2.943 -6.290 1.00 95.50 114 TRP A CA 1
ATOM 864 C C . TRP A 1 114 ? -7.340 3.954 -5.464 1.00 95.50 114 TRP A C 1
ATOM 866 O O . TRP A 1 114 ? -7.643 5.148 -5.484 1.00 95.50 114 TRP A O 1
ATOM 876 N N . THR A 1 115 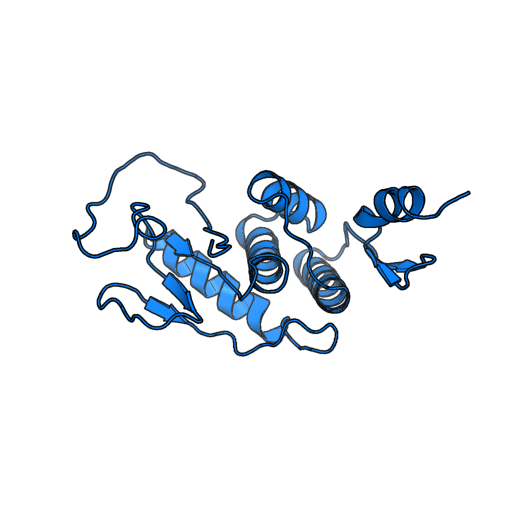? -6.243 3.522 -4.837 1.00 94.19 115 THR A N 1
ATOM 877 C CA . THR A 1 115 ? -5.427 4.402 -3.984 1.00 94.19 115 THR A CA 1
ATOM 878 C C . THR A 1 115 ? -4.812 5.556 -4.780 1.00 94.19 115 THR A C 1
ATOM 880 O O . THR A 1 115 ? -4.764 6.687 -4.298 1.00 94.19 115 THR A O 1
ATOM 883 N N . LYS A 1 116 ? -4.393 5.315 -6.030 1.00 94.12 116 LYS A N 1
ATOM 884 C CA . LYS A 1 116 ? -3.888 6.344 -6.951 1.00 94.12 116 LYS A CA 1
ATOM 885 C C . LYS A 1 116 ? -4.970 7.353 -7.328 1.00 94.12 116 LYS A C 1
ATOM 887 O O . LYS A 1 116 ? -4.658 8.533 -7.459 1.00 94.12 116 LYS A O 1
ATOM 892 N N . SER A 1 117 ? -6.224 6.921 -7.470 1.00 93.12 117 SER A N 1
ATOM 893 C CA . SER A 1 117 ? -7.349 7.824 -7.743 1.00 93.12 117 SER A CA 1
ATOM 894 C C . SER A 1 117 ? -7.631 8.770 -6.570 1.00 93.12 117 SER A C 1
ATOM 896 O O . SER A 1 117 ? -7.840 9.964 -6.778 1.00 93.12 117 SER A O 1
ATOM 898 N N . CYS A 1 118 ? -7.539 8.270 -5.334 1.00 88.88 118 CYS A N 1
ATOM 899 C CA . CYS A 1 118 ? -7.687 9.070 -4.118 1.00 88.88 118 CYS A CA 1
ATOM 900 C C . CYS A 1 118 ? -6.456 9.947 -3.851 1.00 88.88 118 CYS A C 1
ATOM 902 O O . CYS A 1 118 ? -6.564 11.058 -3.329 1.00 88.88 118 CYS A O 1
ATOM 904 N N . ARG A 1 119 ? -5.265 9.449 -4.200 1.00 88.56 119 ARG A N 1
ATOM 905 C CA . ARG A 1 119 ? -3.985 10.111 -3.961 1.00 88.56 119 ARG A CA 1
ATOM 906 C C . ARG A 1 119 ? -3.029 9.931 -5.15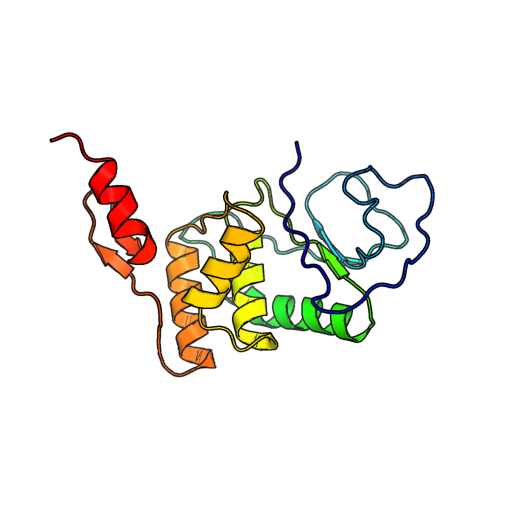3 1.00 88.56 119 ARG A C 1
ATOM 908 O O . ARG A 1 119 ? -2.172 9.047 -5.136 1.00 88.56 119 ARG A O 1
ATOM 915 N N . PRO A 1 120 ? -3.073 10.833 -6.153 1.00 93.31 120 PRO A N 1
ATOM 916 C CA . PRO A 1 120 ? -2.306 10.694 -7.399 1.00 93.31 120 PRO A CA 1
ATOM 917 C C . PRO A 1 120 ? -0.785 10.635 -7.243 1.00 93.31 120 PRO A C 1
ATOM 919 O O . PRO A 1 120 ? -0.092 10.204 -8.161 1.00 93.31 120 PRO A O 1
ATOM 922 N N . ILE A 1 121 ? -0.238 11.050 -6.100 1.00 92.75 121 ILE A N 1
ATOM 923 C CA . ILE A 1 121 ? 1.210 11.064 -5.874 1.00 92.75 121 ILE A CA 1
ATOM 924 C C . ILE A 1 121 ? 1.774 9.739 -5.351 1.00 92.75 121 ILE A C 1
ATOM 926 O O . ILE A 1 121 ? 2.992 9.645 -5.232 1.00 92.75 121 ILE A O 1
ATOM 930 N N . ILE A 1 122 ? 0.943 8.736 -5.019 1.00 95.25 122 ILE A N 1
ATOM 931 C CA . ILE A 1 122 ? 1.478 7.475 -4.485 1.00 95.25 122 ILE A CA 1
ATOM 932 C C . ILE A 1 122 ? 2.462 6.842 -5.469 1.00 95.25 122 ILE A C 1
ATOM 934 O O . ILE A 1 122 ? 2.254 6.866 -6.690 1.00 95.25 122 ILE A O 1
ATOM 938 N N . ARG A 1 123 ? 3.548 6.312 -4.916 1.00 96.19 123 ARG A N 1
ATOM 939 C CA . ARG A 1 123 ? 4.615 5.628 -5.638 1.00 96.19 123 ARG A CA 1
ATOM 940 C C . ARG A 1 123 ? 5.450 4.828 -4.628 1.00 96.19 123 ARG A C 1
ATOM 942 O O . ARG A 1 123 ? 6.471 5.338 -4.169 1.00 96.19 123 ARG A O 1
ATOM 949 N N . PRO A 1 124 ? 5.023 3.609 -4.246 1.00 97.19 124 PRO A N 1
ATOM 950 C CA . PRO A 1 124 ? 5.861 2.716 -3.450 1.00 97.19 124 PRO A CA 1
ATOM 951 C C . PRO A 1 124 ? 7.230 2.527 -4.105 1.00 97.19 124 PRO A C 1
ATOM 953 O O . PRO A 1 124 ? 7.329 2.503 -5.339 1.00 97.19 124 PRO A O 1
ATOM 956 N N . ASN A 1 125 ? 8.278 2.413 -3.288 1.00 96.44 125 ASN A N 1
ATOM 957 C CA . ASN A 1 125 ? 9.605 2.062 -3.784 1.00 96.44 125 ASN A CA 1
ATOM 958 C C . ASN A 1 125 ? 9.626 0.612 -4.321 1.00 96.44 125 ASN A C 1
ATOM 960 O O . ASN A 1 125 ? 8.703 -0.168 -4.086 1.00 96.44 125 ASN A O 1
ATOM 964 N N . THR A 1 126 ? 10.668 0.246 -5.066 1.00 96.94 126 THR A N 1
ATOM 965 C CA . THR A 1 126 ? 10.748 -1.052 -5.759 1.00 96.94 126 THR A CA 1
ATOM 966 C C . THR A 1 126 ? 10.747 -2.255 -4.814 1.00 96.94 126 THR A C 1
ATOM 968 O O . THR A 1 126 ? 10.087 -3.241 -5.116 1.00 96.94 126 THR A O 1
ATOM 971 N N . GLY A 1 127 ? 11.403 -2.163 -3.654 1.00 97.94 127 GLY A N 1
ATOM 972 C CA . GLY A 1 127 ? 11.402 -3.246 -2.665 1.00 97.94 127 GLY A CA 1
ATOM 973 C C . GLY A 1 127 ? 10.030 -3.449 -2.022 1.00 97.94 127 GLY A C 1
ATOM 974 O O . GLY A 1 127 ? 9.586 -4.576 -1.827 1.00 97.94 127 GLY A O 1
ATOM 975 N N . PHE A 1 128 ? 9.291 -2.365 -1.783 1.00 98.31 128 PHE A N 1
ATOM 976 C CA . PHE A 1 128 ? 7.908 -2.459 -1.311 1.00 98.31 128 PHE A CA 1
ATOM 977 C C . PHE A 1 128 ? 6.965 -3.041 -2.367 1.00 98.31 128 PHE A C 1
ATOM 979 O O . PHE A 1 128 ? 6.039 -3.763 -2.007 1.00 98.31 128 PHE A O 1
ATOM 986 N N . TRP A 1 129 ? 7.203 -2.790 -3.659 1.00 98.56 129 TRP A N 1
ATOM 987 C CA . TRP A 1 129 ? 6.474 -3.479 -4.728 1.00 98.56 129 TRP A CA 1
ATOM 988 C C . TRP A 1 129 ? 6.716 -4.985 -4.711 1.00 98.56 129 TRP A C 1
ATOM 990 O O . TRP A 1 129 ? 5.755 -5.743 -4.777 1.00 98.56 129 TRP A O 1
ATOM 1000 N N . GLU A 1 130 ? 7.966 -5.422 -4.571 1.00 98.56 130 GLU A N 1
ATOM 1001 C CA . GLU A 1 130 ? 8.304 -6.846 -4.462 1.00 98.56 130 GLU A CA 1
ATOM 1002 C C . GLU A 1 130 ? 7.604 -7.502 -3.264 1.00 98.56 130 GLU A C 1
ATOM 1004 O O . GLU A 1 130 ? 6.997 -8.565 -3.404 1.00 98.56 130 GLU A O 1
ATOM 1009 N N . GLN A 1 131 ? 7.599 -6.829 -2.110 1.00 98.75 131 GLN A N 1
ATOM 1010 C CA . GLN A 1 131 ? 6.894 -7.287 -0.910 1.00 98.75 131 GLN A CA 1
ATOM 1011 C C . GLN A 1 131 ? 5.371 -7.350 -1.117 1.00 98.75 131 GLN A C 1
ATOM 1013 O O . GLN A 1 131 ? 4.741 -8.326 -0.716 1.00 98.75 131 GLN A O 1
ATOM 1018 N N . LEU A 1 132 ? 4.765 -6.356 -1.776 1.00 98.88 132 LEU A N 1
ATOM 1019 C CA . LEU A 1 132 ? 3.330 -6.350 -2.094 1.00 98.88 132 LEU A CA 1
ATOM 1020 C C . LEU A 1 132 ? 2.942 -7.461 -3.074 1.00 98.88 132 LEU A C 1
ATOM 1022 O O . LEU A 1 132 ? 1.911 -8.101 -2.885 1.00 98.88 132 LEU A O 1
ATOM 1026 N N . ILE A 1 133 ? 3.760 -7.708 -4.098 1.00 98.81 133 ILE A N 1
ATOM 1027 C CA . ILE A 1 133 ? 3.558 -8.807 -5.051 1.00 98.81 133 ILE A CA 1
ATOM 1028 C C . ILE A 1 133 ? 3.652 -10.143 -4.307 1.00 98.81 133 ILE A C 1
ATOM 1030 O O . ILE A 1 133 ? 2.790 -11.006 -4.468 1.00 98.81 133 ILE A O 1
ATOM 1034 N N . HIS A 1 134 ? 4.646 -10.313 -3.432 1.00 98.81 134 HIS A N 1
ATOM 1035 C CA . HIS A 1 134 ? 4.728 -11.510 -2.598 1.00 98.81 134 HIS A CA 1
ATOM 1036 C C . HIS A 1 134 ? 3.472 -11.684 -1.729 1.00 98.81 134 HIS A C 1
ATOM 1038 O O . HIS A 1 134 ? 2.910 -12.777 -1.677 1.00 98.81 134 HIS A O 1
ATOM 1044 N N . TYR A 1 135 ? 2.991 -10.604 -1.113 1.00 98.88 135 TYR A N 1
ATOM 1045 C CA . TYR A 1 135 ? 1.800 -10.624 -0.268 1.00 98.88 135 TYR A CA 1
ATOM 1046 C C . TYR A 1 135 ? 0.522 -10.974 -1.043 1.00 98.88 135 TYR A C 1
ATOM 1048 O O . TYR A 1 135 ? -0.252 -11.821 -0.605 1.00 98.88 135 TYR A O 1
ATOM 1056 N N . GLU A 1 136 ? 0.327 -10.397 -2.231 1.00 98.81 136 GLU A N 1
ATOM 1057 C CA . GLU A 1 136 ? -0.794 -10.736 -3.115 1.00 98.81 136 GLU A CA 1
ATOM 1058 C C . GLU A 1 136 ? -0.790 -12.234 -3.466 1.00 98.81 136 GLU A C 1
ATOM 1060 O O . GLU A 1 136 ? -1.834 -12.890 -3.433 1.00 98.81 136 GLU A O 1
ATOM 1065 N N . PHE A 1 137 ? 0.392 -12.802 -3.730 1.00 98.75 137 PHE A N 1
ATOM 1066 C CA . PHE A 1 137 ? 0.524 -14.232 -3.989 1.00 98.75 137 PHE A CA 1
ATOM 1067 C C . PHE A 1 137 ? 0.149 -15.072 -2.762 1.00 98.75 137 PHE A C 1
ATOM 1069 O O . PHE A 1 137 ? -0.545 -16.076 -2.915 1.00 98.75 137 PHE A O 1
ATOM 1076 N N . GLN A 1 138 ? 0.553 -14.664 -1.554 1.00 98.75 138 GLN A N 1
ATOM 1077 C CA . GLN A 1 138 ? 0.146 -15.348 -0.319 1.00 98.75 138 GLN A CA 1
ATOM 1078 C C . GLN A 1 138 ? -1.375 -15.297 -0.103 1.00 98.75 138 GLN A C 1
ATOM 1080 O O . GLN A 1 138 ? -1.962 -16.295 0.309 1.00 98.75 138 GLN A O 1
ATOM 1085 N N . LEU A 1 139 ? -2.022 -14.166 -0.407 1.00 98.50 139 LEU A N 1
ATOM 1086 C CA . LEU A 1 139 ? -3.465 -13.992 -0.217 1.00 98.50 139 LEU A CA 1
ATOM 1087 C C . LEU A 1 139 ? -4.309 -14.724 -1.271 1.00 98.50 139 LEU A C 1
ATOM 1089 O O . LEU A 1 139 ? -5.352 -15.287 -0.941 1.00 98.50 139 LEU A O 1
ATOM 1093 N N . PHE A 1 140 ? -3.888 -14.708 -2.540 1.00 98.56 140 PHE A N 1
ATOM 1094 C CA . PHE A 1 140 ? -4.748 -15.109 -3.664 1.00 98.56 140 PHE A CA 1
ATOM 1095 C C . PHE A 1 140 ? -4.165 -16.199 -4.571 1.00 98.56 140 PHE A C 1
ATOM 1097 O O . PHE A 1 140 ? -4.845 -16.648 -5.496 1.00 98.56 140 PHE A O 1
ATOM 1104 N N . GLY A 1 141 ? -2.914 -16.615 -4.359 1.00 98.50 141 GLY A N 1
ATOM 1105 C CA . GLY A 1 141 ? -2.230 -17.624 -5.177 1.00 98.50 141 GLY A CA 1
ATOM 1106 C C . GLY A 1 141 ? -1.908 -17.180 -6.609 1.00 98.50 141 GLY A C 1
ATOM 1107 O O . GLY A 1 141 ? -1.600 -18.017 -7.457 1.00 98.50 141 GLY A O 1
ATOM 1108 N N . LYS A 1 142 ? -2.013 -15.880 -6.910 1.00 97.62 142 LYS A N 1
ATOM 1109 C CA . LYS A 1 142 ? -1.724 -15.283 -8.223 1.00 97.62 142 LYS A CA 1
ATOM 1110 C C . LYS A 1 142 ? -1.306 -13.825 -8.069 1.00 97.62 142 LYS A C 1
ATOM 1112 O O . LYS A 1 142 ? -1.659 -13.201 -7.074 1.00 97.62 142 LYS A O 1
ATOM 1117 N N . ASN A 1 143 ? -0.639 -13.286 -9.089 1.00 98.56 143 ASN A N 1
ATOM 1118 C CA . ASN A 1 143 ? -0.240 -11.884 -9.130 1.00 98.56 143 ASN A CA 1
ATOM 1119 C C . ASN A 1 143 ? -0.869 -11.114 -10.288 1.00 98.56 143 ASN A C 1
ATOM 1121 O O . ASN A 1 143 ? -0.949 -11.622 -11.409 1.00 98.56 143 ASN A O 1
ATOM 1125 N N . ALA A 1 144 ? -1.299 -9.883 -10.012 1.00 98.00 144 ALA A N 1
ATOM 1126 C CA . ALA A 1 144 ? -1.803 -8.949 -11.017 1.00 98.00 144 ALA A CA 1
ATOM 1127 C C . ALA A 1 144 ? -0.713 -8.007 -11.557 1.00 98.00 144 ALA A C 1
ATOM 1129 O O . ALA A 1 144 ? -0.861 -7.484 -12.660 1.00 98.00 144 ALA A O 1
ATOM 1130 N N . ILE A 1 145 ? 0.364 -7.799 -10.795 1.00 98.06 145 ILE A N 1
ATOM 1131 C CA . ILE A 1 145 ? 1.502 -6.933 -11.136 1.00 98.06 145 ILE A CA 1
ATOM 1132 C C . ILE A 1 145 ? 2.788 -7.752 -11.060 1.00 98.06 145 ILE A C 1
ATOM 1134 O O . ILE A 1 145 ? 2.962 -8.555 -10.142 1.00 98.06 145 ILE A O 1
ATOM 1138 N N . HIS A 1 146 ? 3.702 -7.526 -12.003 1.00 97.88 146 HIS A N 1
ATOM 1139 C CA . HIS A 1 146 ? 4.999 -8.198 -12.052 1.00 97.88 146 HIS A CA 1
ATOM 1140 C C . HIS A 1 146 ? 6.147 -7.191 -12.116 1.00 97.88 146 HIS A C 1
ATOM 1142 O O . HIS A 1 146 ? 6.018 -6.106 -12.683 1.00 97.88 146 HIS A O 1
ATOM 1148 N N . MET A 1 147 ? 7.303 -7.574 -11.571 1.00 97.75 147 MET A N 1
ATOM 1149 C CA . MET A 1 147 ? 8.536 -6.806 -11.738 1.00 97.75 147 MET A CA 1
ATOM 1150 C C . MET A 1 147 ? 9.144 -7.082 -13.118 1.00 97.75 147 MET A C 1
ATOM 1152 O O . MET A 1 147 ? 9.295 -8.235 -13.523 1.00 97.75 147 MET A O 1
ATOM 1156 N N . VAL A 1 148 ? 9.520 -6.025 -13.834 1.00 96.69 148 VAL A N 1
ATOM 1157 C CA . VAL A 1 148 ? 10.093 -6.071 -15.184 1.00 96.69 148 VAL A CA 1
ATOM 1158 C C . VAL A 1 148 ? 11.375 -5.245 -15.269 1.00 96.69 148 VAL A C 1
ATOM 1160 O O . VAL A 1 148 ? 11.581 -4.285 -14.524 1.00 96.69 148 VAL A O 1
ATOM 1163 N N . SER A 1 149 ? 12.259 -5.620 -16.195 1.00 94.94 149 SER A N 1
ATOM 1164 C CA . SER A 1 149 ? 13.479 -4.861 -16.473 1.00 94.94 149 SER A CA 1
ATOM 1165 C C . SER A 1 149 ? 13.176 -3.631 -17.325 1.00 94.94 149 SER A C 1
ATOM 1167 O O . SER A 1 149 ? 12.460 -3.718 -18.321 1.00 94.94 149 SER A O 1
ATOM 1169 N N . SER A 1 150 ? 13.752 -2.489 -16.954 1.00 92.69 150 SER A N 1
ATOM 1170 C CA . SER A 1 150 ? 13.684 -1.246 -17.720 1.00 92.69 150 SER A CA 1
ATOM 1171 C C . SER A 1 150 ? 15.053 -0.555 -17.774 1.00 92.69 150 SER A C 1
ATOM 1173 O O . SER A 1 150 ? 15.929 -0.856 -16.957 1.00 92.69 150 SER A O 1
ATOM 1175 N N . PRO A 1 151 ? 15.244 0.436 -18.664 1.00 90.31 151 PRO A N 1
ATOM 1176 C CA . PRO A 1 151 ? 16.460 1.254 -18.686 1.00 90.31 151 PRO A CA 1
ATOM 1177 C C . PRO A 1 151 ? 16.733 2.029 -17.387 1.00 90.31 151 PRO A C 1
ATOM 1179 O O . PRO A 1 151 ? 17.852 2.483 -17.177 1.00 90.31 151 PRO A O 1
ATOM 1182 N N . MET A 1 152 ? 15.735 2.168 -16.505 1.00 86.69 152 MET A N 1
ATOM 1183 C CA . MET A 1 152 ? 15.870 2.806 -15.189 1.00 86.69 152 MET A CA 1
ATOM 1184 C C . MET A 1 152 ? 15.999 1.799 -14.032 1.00 86.69 152 MET A C 1
ATOM 1186 O O . MET A 1 152 ? 15.931 2.191 -12.870 1.00 86.69 152 MET A O 1
ATOM 1190 N N . GLY A 1 153 ? 16.191 0.510 -14.335 1.00 91.12 153 GLY A N 1
ATOM 1191 C CA . GLY A 1 153 ? 16.265 -0.576 -13.357 1.00 91.12 153 GLY A CA 1
ATOM 1192 C C . GLY A 1 153 ? 15.015 -1.459 -13.338 1.00 91.12 153 GLY A C 1
ATOM 1193 O O . GLY A 1 153 ? 14.183 -1.406 -14.248 1.00 91.12 153 GLY A O 1
ATOM 1194 N N . ILE A 1 154 ? 14.905 -2.303 -12.311 1.00 95.00 154 ILE A N 1
ATOM 1195 C CA . ILE A 1 154 ? 13.745 -3.178 -12.101 1.00 95.00 154 ILE A CA 1
ATOM 1196 C C . ILE A 1 154 ? 12.579 -2.346 -11.554 1.00 95.00 154 ILE A C 1
ATOM 1198 O O . ILE A 1 154 ? 12.734 -1.636 -10.564 1.00 95.00 154 ILE A O 1
ATOM 1202 N N . ILE A 1 155 ? 11.422 -2.417 -12.210 1.00 96.00 155 ILE A N 1
ATOM 1203 C CA . ILE A 1 155 ? 10.215 -1.642 -11.883 1.00 96.00 155 ILE A CA 1
ATOM 1204 C C . ILE A 1 155 ? 8.979 -2.545 -11.961 1.00 96.00 155 ILE A C 1
ATOM 1206 O O . ILE A 1 155 ? 9.027 -3.547 -12.670 1.00 96.00 155 ILE A O 1
ATOM 1210 N N . PRO A 1 156 ? 7.856 -2.214 -11.307 1.00 97.19 156 PRO A N 1
ATOM 1211 C CA . PRO A 1 156 ? 6.595 -2.884 -11.603 1.00 97.19 156 PRO A CA 1
ATOM 1212 C C . PRO A 1 156 ? 6.120 -2.532 -13.026 1.00 97.19 156 PRO A C 1
ATOM 1214 O O . PRO A 1 156 ? 6.270 -1.393 -13.484 1.00 97.19 156 PRO A O 1
ATOM 1217 N N . ASP A 1 157 ? 5.531 -3.501 -13.723 1.00 96.88 157 ASP A N 1
ATOM 1218 C CA . ASP A 1 157 ? 5.032 -3.390 -15.104 1.00 96.88 157 ASP A CA 1
ATOM 1219 C C . ASP A 1 157 ? 4.071 -2.207 -15.332 1.00 96.88 157 ASP A C 1
ATOM 1221 O O . ASP A 1 157 ? 4.097 -1.569 -16.389 1.00 96.88 157 ASP A O 1
ATOM 1225 N N . ILE A 1 158 ? 3.302 -1.818 -14.315 1.00 95.94 158 ILE A N 1
ATOM 1226 C CA . ILE A 1 158 ? 2.420 -0.645 -14.346 1.00 95.94 158 ILE A CA 1
ATOM 1227 C C . ILE A 1 158 ? 3.150 0.683 -14.622 1.00 95.94 158 ILE A C 1
ATOM 1229 O O . ILE A 1 158 ? 2.516 1.641 -15.067 1.00 95.94 158 ILE A O 1
ATOM 1233 N N . TYR A 1 159 ? 4.468 0.759 -14.402 1.00 94.88 159 TYR A N 1
ATOM 1234 C CA . TYR A 1 159 ? 5.284 1.948 -14.682 1.00 94.88 159 TYR A CA 1
ATOM 1235 C C . TYR A 1 159 ? 6.012 1.892 -16.028 1.00 94.88 159 TYR A C 1
ATOM 1237 O O . TYR A 1 159 ? 6.641 2.874 -16.424 1.00 94.88 159 TYR A O 1
ATOM 1245 N N . GLU A 1 160 ? 5.912 0.794 -16.780 1.00 90.25 160 GLU A N 1
ATOM 1246 C CA . GLU A 1 160 ? 6.680 0.615 -18.016 1.00 90.25 160 GLU A CA 1
ATOM 1247 C C . GLU A 1 160 ? 6.369 1.701 -19.059 1.00 90.25 160 GLU A C 1
ATOM 1249 O O . GLU A 1 160 ? 7.274 2.284 -19.661 1.00 90.25 160 GLU A O 1
ATOM 1254 N N . LYS A 1 161 ? 5.082 2.026 -19.244 1.00 86.12 161 LYS A N 1
ATOM 1255 C CA . LYS A 1 161 ? 4.652 3.081 -20.177 1.00 86.12 161 LYS A CA 1
ATOM 1256 C C . LYS A 1 161 ? 5.201 4.451 -19.784 1.00 86.12 161 LYS A C 1
ATOM 1258 O O . LYS A 1 161 ? 5.603 5.207 -20.660 1.00 86.12 161 LYS A O 1
ATOM 1263 N N . GLU A 1 162 ? 5.223 4.758 -18.489 1.00 85.31 162 GLU A N 1
ATOM 1264 C CA . GLU A 1 162 ? 5.750 6.022 -17.970 1.00 85.31 162 GLU A CA 1
ATOM 1265 C C . GLU A 1 162 ? 7.257 6.128 -18.234 1.00 85.31 162 GLU A C 1
ATOM 1267 O O . GLU A 1 162 ? 7.717 7.134 -18.770 1.00 85.31 162 GLU A O 1
ATOM 1272 N N . VAL A 1 163 ? 8.015 5.065 -17.950 1.00 83.81 163 VAL A N 1
ATOM 1273 C CA . VAL A 1 163 ? 9.468 5.042 -18.174 1.00 83.81 163 VAL A CA 1
ATOM 1274 C C . VAL A 1 163 ? 9.814 5.174 -19.657 1.00 83.81 163 VAL A C 1
ATOM 1276 O O . VAL A 1 163 ? 10.726 5.922 -20.002 1.00 83.81 163 VAL A O 1
ATOM 1279 N N . ARG A 1 164 ? 9.060 4.529 -20.558 1.00 83.25 164 A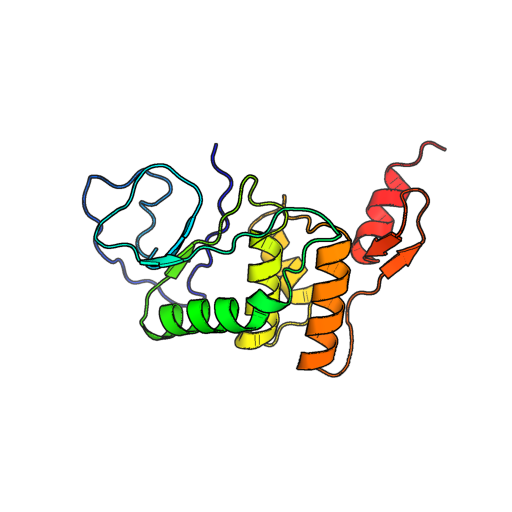RG A N 1
ATOM 1280 C CA . ARG A 1 164 ? 9.270 4.674 -22.012 1.00 83.25 164 ARG A CA 1
ATOM 1281 C C . ARG A 1 164 ? 9.114 6.117 -22.499 1.00 83.25 164 ARG A C 1
ATOM 1283 O O . ARG A 1 164 ? 9.796 6.500 -23.441 1.00 83.25 164 ARG A O 1
ATOM 1290 N N . LEU A 1 165 ? 8.248 6.912 -21.870 1.00 84.88 165 LEU A N 1
ATOM 1291 C CA . LEU A 1 165 ? 8.041 8.321 -22.224 1.00 84.88 165 LEU A CA 1
ATOM 1292 C C . LEU A 1 165 ? 9.141 9.251 -21.687 1.00 84.88 165 LEU A C 1
ATOM 1294 O O . LEU A 1 165 ? 9.262 10.376 -22.162 1.00 84.88 165 LEU A O 1
ATOM 1298 N N . MET A 1 166 ? 9.928 8.806 -20.703 1.00 80.75 166 MET A N 1
ATOM 1299 C CA . MET A 1 166 ? 10.995 9.605 -20.086 1.00 80.75 166 MET A CA 1
ATOM 1300 C C . MET A 1 166 ? 12.352 9.466 -20.780 1.00 80.75 166 MET A C 1
ATOM 1302 O O . MET A 1 166 ? 13.265 10.228 -20.472 1.00 80.75 166 MET A O 1
ATOM 1306 N N . ILE A 1 167 ? 12.504 8.511 -21.699 1.00 75.94 167 ILE A N 1
ATOM 1307 C CA . ILE A 1 167 ? 13.753 8.286 -22.430 1.00 75.94 167 ILE A CA 1
ATOM 1308 C C . ILE A 1 167 ? 13.744 9.179 -23.681 1.00 75.94 167 ILE A C 1
ATOM 1310 O O . ILE A 1 167 ? 12.888 8.979 -24.546 1.00 75.94 167 ILE A O 1
ATOM 1314 N N . PRO A 1 168 ? 14.658 10.163 -23.800 1.00 67.38 168 PRO A N 1
ATOM 1315 C CA . PRO A 1 168 ? 14.806 10.938 -25.028 1.00 67.38 168 PRO A CA 1
ATOM 1316 C C . PRO A 1 168 ? 15.194 10.010 -26.189 1.00 67.38 168 PRO A C 1
ATOM 1318 O O . PRO A 1 168 ? 16.062 9.154 -26.008 1.00 67.38 168 PRO A O 1
ATOM 1321 N N . LEU A 1 169 ? 14.538 10.178 -27.345 1.00 65.31 169 LEU A N 1
ATOM 1322 C CA . LEU A 1 169 ? 14.880 9.490 -28.600 1.00 65.31 169 LEU A CA 1
ATOM 1323 C C . LEU A 1 169 ? 16.292 9.843 -29.081 1.00 65.31 169 LEU A C 1
ATOM 1325 O O . LEU A 1 169 ? 16.672 11.030 -28.954 1.00 65.31 169 LEU A O 1
#

InterPro domains:
  IPR000340 Dual specificity phosphatase, catalytic domain [PF00782] (23-136)
  IPR000387 Tyrosine-specific protein phosphatases domain [PS50056] (61-120)
  IPR020422 Dual specificity protein phosphatase domain [PS50054] (1-141)
  IPR020422 Dual specificity protein phosphatase domain [SM00195] (8-138)
  IPR029021 Protein-tyrosine phosphatase-like [G3DSA:3.90.190.10] (19-169)
  IPR029021 Protein-tyrosine phosphatase-like [SSF52799] (22-143)

pLDDT: mean 79.6, std 22.34, range [29.84, 98.88]

Sequence (169 aa):
MCHQLLIHRLDDSTPVHLPSSVPAALSQPSVTSVLEVVNAIYEDIQYTQVPVADAPISELYDFFDPIADHIHSVEMKQGCTLLHCAAGVSCSATLCLAYLMKYHAMSLLDAHTWTKSCRPIIRPNTGFWEQLIHYEFQLFGKNAIHMVSSPMGIIPDIYEKEVRLMIPL

Radius of gyration: 16.86 Å; chains: 1; bounding box: 40×40×53 Å

Organism: Marmota monax (NCBI:txid9995)

Foldseek 3Di:
DFQWQWDDDPDDDDAADDDPPDPPVRPPRFAAEEADDDDDDDPRHHYDYDPWDQDLPTPLLVCLVVLLVVQVVQVVVVGIHMFGDRHNAASSLLSQLSNCCQPVVDASVRSNVVSCVVPVRHDHDASSVVSSQVSSCVRPVDHPWDWDQDPVGTDIPVCRVVRVVVDDD

Secondary structure (DSSP, 8-state):
---EEEE--SS-----PPPTTS-TTT-STTEEEEE--SS---TT-EEE-----SSTTS--GGGHHHHHHHHHHHHHTT-EEEEE-SSSSSHHHHHHHHHHHHHH---HHHHHHHHHHH-TT----HHHHHHHHHHHHHHHSS-S--EEEETTEEEEGGGHHHHHHHS--